Protein AF-A0A2H0EBZ1-F1 (afdb_monomer)

Structure (mmCIF, N/CA/C/O backbone):
data_AF-A0A2H0EBZ1-F1
#
_entry.id   AF-A0A2H0EBZ1-F1
#
loop_
_atom_site.group_PDB
_atom_site.id
_atom_site.type_symbol
_atom_site.label_atom_id
_atom_site.label_alt_id
_atom_site.label_comp_id
_atom_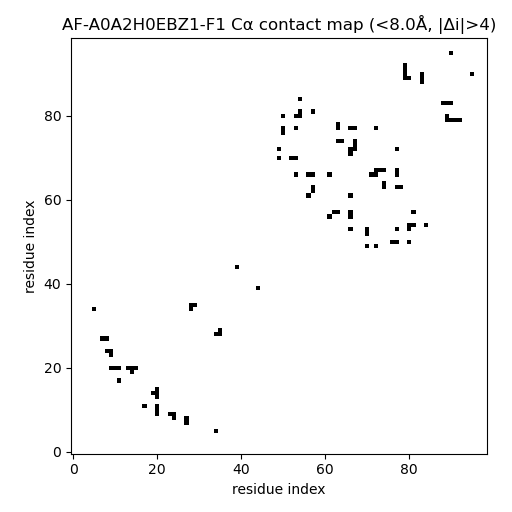site.label_asym_id
_atom_site.label_entity_id
_atom_site.label_seq_id
_atom_site.pdbx_PDB_ins_code
_atom_site.Cartn_x
_atom_site.Cartn_y
_atom_site.Cartn_z
_atom_site.occupancy
_atom_site.B_iso_or_equiv
_atom_site.auth_seq_id
_atom_site.auth_comp_id
_atom_site.auth_asym_id
_atom_site.auth_atom_id
_atom_site.pdbx_PDB_model_num
ATOM 1 N N . MET A 1 1 ? -24.958 12.198 6.829 1.00 53.81 1 MET A N 1
ATOM 2 C CA . MET A 1 1 ? -23.983 11.176 7.275 1.00 53.81 1 MET A CA 1
ATOM 3 C C . MET A 1 1 ? -24.412 10.649 8.639 1.00 53.81 1 MET A C 1
ATOM 5 O O . MET A 1 1 ? -24.507 11.440 9.573 1.00 53.81 1 MET A O 1
ATOM 9 N N . ASN A 1 2 ? -24.748 9.363 8.760 1.00 57.69 2 ASN A N 1
ATOM 10 C CA . ASN A 1 2 ? -25.218 8.804 10.027 1.00 57.69 2 ASN A CA 1
ATOM 11 C C . ASN A 1 2 ? -24.014 8.340 10.861 1.00 57.69 2 ASN A C 1
ATOM 13 O O . ASN A 1 2 ? -23.361 7.356 10.522 1.00 57.69 2 ASN A O 1
ATOM 17 N N . LYS A 1 3 ? -23.717 9.033 11.969 1.00 60.81 3 LYS A N 1
ATOM 18 C CA . LYS A 1 3 ? -22.584 8.712 12.865 1.00 60.81 3 LYS A CA 1
ATOM 19 C C . LYS A 1 3 ? -22.599 7.254 13.363 1.00 60.81 3 LYS A C 1
ATOM 21 O O . LYS A 1 3 ? -21.555 6.735 13.739 1.00 60.81 3 LYS A O 1
ATOM 26 N N . LYS A 1 4 ? -23.749 6.565 13.324 1.00 60.16 4 LYS A N 1
ATOM 27 C CA . LYS A 1 4 ? -23.863 5.135 13.665 1.00 60.16 4 LYS A CA 1
ATOM 28 C C . LYS A 1 4 ? -23.095 4.194 12.731 1.00 60.16 4 LYS A C 1
ATOM 30 O O . LYS A 1 4 ? -22.627 3.170 13.209 1.00 60.16 4 LYS A O 1
ATOM 35 N N . GLN A 1 5 ? -22.911 4.525 11.451 1.00 55.88 5 GLN A N 1
ATOM 36 C CA . GLN A 1 5 ? -22.131 3.684 10.525 1.00 55.88 5 GLN A CA 1
ATOM 37 C C . GLN A 1 5 ? -20.617 3.761 10.800 1.00 55.88 5 GL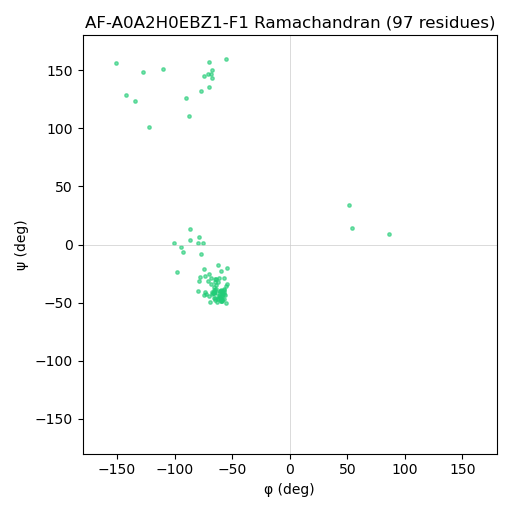N A C 1
ATOM 39 O O . GLN A 1 5 ? -19.906 2.778 10.605 1.00 55.88 5 GLN A O 1
ATOM 44 N N . LEU A 1 6 ? -20.140 4.881 11.359 1.00 59.50 6 LEU A N 1
ATOM 45 C CA . LEU A 1 6 ? -18.765 5.053 11.855 1.00 59.50 6 LEU A CA 1
ATOM 46 C C . LEU A 1 6 ? -18.473 4.243 13.129 1.00 59.50 6 LEU A C 1
ATOM 48 O O . LEU A 1 6 ? -17.330 3.868 13.368 1.00 59.50 6 LEU A O 1
ATOM 52 N N . MET A 1 7 ? -19.500 3.930 13.925 1.00 61.50 7 MET A N 1
ATOM 53 C CA . MET A 1 7 ? -19.379 3.167 15.176 1.00 61.50 7 MET A CA 1
ATOM 54 C C . MET A 1 7 ? -19.242 1.644 14.974 1.00 61.50 7 MET A C 1
ATOM 56 O O . MET A 1 7 ? -19.256 0.894 15.943 1.00 61.50 7 MET A O 1
ATOM 60 N N . GLY A 1 8 ? -19.106 1.163 13.733 1.00 75.38 8 GLY A N 1
ATOM 61 C CA . GLY A 1 8 ? -18.999 -0.268 13.421 1.00 75.38 8 GLY A CA 1
ATOM 62 C C . GLY A 1 8 ? -17.615 -0.895 13.638 1.00 75.38 8 GLY A C 1
ATOM 63 O O . GLY A 1 8 ? -17.443 -2.078 13.323 1.00 75.38 8 GLY A O 1
ATOM 64 N N . LEU A 1 9 ? -16.625 -0.131 14.119 1.00 85.69 9 LEU A N 1
ATOM 65 C CA . LEU A 1 9 ? -15.322 -0.690 14.472 1.00 85.69 9 LEU A CA 1
ATOM 66 C C . LEU A 1 9 ? -15.454 -1.562 15.727 1.00 85.69 9 LEU A C 1
ATOM 68 O O . LEU A 1 9 ? -16.135 -1.178 16.680 1.00 85.69 9 LEU A O 1
ATOM 72 N N . PRO A 1 10 ? -14.839 -2.752 15.736 1.00 88.75 10 PRO A N 1
ATOM 73 C CA . PRO A 1 10 ? -14.921 -3.628 16.884 1.00 88.75 10 PRO A CA 1
ATOM 74 C C . PRO A 1 10 ? -14.162 -3.010 18.065 1.00 88.75 10 PRO A C 1
ATOM 76 O O . PRO A 1 10 ? -13.163 -2.310 17.894 1.00 88.75 10 PRO A O 1
ATOM 79 N N . SER A 1 11 ? -14.660 -3.251 19.272 1.00 89.81 11 SER A N 1
ATOM 80 C CA . SER A 1 11 ? -14.048 -2.720 20.487 1.00 89.81 11 SER A CA 1
ATOM 81 C C . SER A 1 11 ? -12.766 -3.485 20.838 1.00 89.81 11 SER A C 1
ATOM 83 O O . SER A 1 11 ? -12.661 -4.683 20.569 1.00 89.81 11 SER A O 1
ATOM 85 N N . ILE A 1 12 ? -11.775 -2.780 21.393 1.00 93.31 12 ILE A N 1
ATOM 86 C CA . ILE A 1 12 ? -10.422 -3.311 21.634 1.00 93.31 12 ILE A CA 1
ATOM 87 C C . ILE A 1 12 ? -10.384 -4.394 22.720 1.00 93.31 12 ILE A C 1
ATOM 89 O O . ILE A 1 12 ? -9.567 -5.303 22.646 1.00 93.31 12 ILE A O 1
ATOM 93 N N . ASP A 1 13 ? -11.310 -4.336 23.678 1.00 93.00 13 ASP A N 1
ATOM 94 C CA . ASP A 1 13 ? -11.494 -5.307 24.766 1.00 93.00 13 ASP A CA 1
ATOM 95 C C . ASP A 1 13 ? -11.842 -6.721 24.273 1.00 93.00 13 ASP A C 1
ATOM 97 O O . ASP A 1 13 ? -11.681 -7.689 25.010 1.00 93.00 13 ASP A O 1
ATOM 101 N N . LYS A 1 14 ? -12.287 -6.859 23.017 1.00 92.50 14 LYS A N 1
ATOM 102 C CA . LYS A 1 14 ? -12.656 -8.148 22.412 1.00 92.50 14 LYS A CA 1
ATOM 103 C C . LYS A 1 14 ? -11.487 -8.913 21.782 1.00 92.50 14 LYS A C 1
ATOM 105 O O . LYS A 1 14 ? -11.730 -9.946 21.164 1.00 92.50 14 LYS A O 1
ATOM 110 N N . TYR A 1 15 ? -10.252 -8.420 21.890 1.00 94.81 15 TYR A N 1
ATOM 111 C CA . TYR A 1 15 ? -9.086 -8.998 21.214 1.00 94.81 15 TYR A CA 1
ATOM 112 C C . TYR A 1 15 ? -7.940 -9.269 22.179 1.00 94.81 15 TYR A C 1
ATOM 114 O O . TYR A 1 15 ? -7.716 -8.527 23.133 1.00 94.81 15 TYR A O 1
ATOM 122 N N . SER A 1 16 ? -7.169 -10.315 21.882 1.00 91.12 16 SER A N 1
ATOM 123 C CA . SER A 1 16 ? -6.034 -10.737 22.710 1.00 91.12 16 SER A CA 1
ATOM 124 C C . SER A 1 16 ? -4.815 -9.820 22.567 1.00 91.12 16 SER A C 1
ATOM 126 O O . SER A 1 16 ? -3.943 -9.785 23.434 1.00 91.12 16 SER A O 1
ATOM 128 N N . SER A 1 17 ? -4.739 -9.060 21.468 1.00 94.88 17 SER A N 1
ATOM 129 C CA . SER A 1 17 ? -3.657 -8.113 21.219 1.00 94.88 17 SER A CA 1
ATOM 130 C C . SER A 1 17 ? -4.093 -6.927 20.363 1.00 94.88 17 SER A C 1
ATOM 132 O O . SER A 1 17 ? -4.995 -7.017 19.527 1.00 94.88 17 SER A O 1
ATOM 134 N N . ARG A 1 18 ? -3.362 -5.814 20.499 1.00 92.81 18 ARG A N 1
ATOM 135 C CA . ARG A 1 18 ? -3.552 -4.616 19.671 1.00 92.81 18 ARG A CA 1
ATOM 136 C C . ARG A 1 18 ? -3.410 -4.905 18.175 1.00 92.81 18 ARG A C 1
ATOM 138 O O . ARG A 1 18 ? -4.184 -4.385 17.383 1.00 92.81 18 ARG A O 1
ATOM 145 N N . LYS A 1 19 ? -2.457 -5.755 17.788 1.00 92.94 19 LYS A N 1
ATOM 146 C CA . LYS A 1 19 ? -2.215 -6.125 16.385 1.00 92.94 19 LYS A CA 1
ATOM 147 C C . LYS A 1 19 ? -3.397 -6.889 15.782 1.00 92.94 19 LYS A C 1
ATOM 149 O O . LYS A 1 19 ? -3.746 -6.685 14.619 1.00 92.94 19 LYS A O 1
ATOM 154 N N . GLU A 1 20 ? -4.002 -7.775 16.566 1.00 93.62 20 GLU A N 1
ATOM 155 C CA . GLU A 1 20 ? -5.192 -8.524 16.162 1.00 93.62 20 GLU A CA 1
ATOM 156 C C . GLU A 1 20 ? -6.392 -7.586 15.977 1.00 93.62 20 GLU A C 1
ATOM 158 O O . GLU A 1 20 ? -7.047 -7.616 14.934 1.00 93.62 20 GLU A O 1
ATOM 163 N N . TRP A 1 21 ? -6.608 -6.682 16.938 1.00 95.38 21 TRP A N 1
ATOM 164 C CA . TRP A 1 21 ? -7.635 -5.645 16.849 1.00 95.38 21 TRP A CA 1
ATOM 165 C C . TRP A 1 21 ? -7.438 -4.731 15.629 1.00 95.38 21 TRP A C 1
ATOM 167 O O . TRP A 1 21 ? -8.374 -4.532 14.856 1.00 95.38 21 TRP A O 1
ATOM 177 N N . GLU A 1 22 ? -6.219 -4.232 15.396 1.00 94.50 22 GLU A N 1
ATOM 178 C CA . GLU A 1 22 ? -5.886 -3.403 14.229 1.00 94.50 22 GLU A CA 1
ATOM 179 C C . GLU A 1 22 ? -6.172 -4.144 12.915 1.00 94.50 22 GLU A C 1
ATOM 181 O O . GLU A 1 22 ? -6.768 -3.576 11.999 1.00 94.50 22 GLU A O 1
ATOM 186 N N . SER A 1 23 ? -5.832 -5.434 12.842 1.00 92.62 23 SER A N 1
ATOM 187 C CA . SER A 1 23 ? -6.121 -6.272 11.673 1.00 92.62 23 SER A CA 1
ATOM 188 C C . SER A 1 23 ? -7.628 -6.420 11.436 1.00 92.62 23 SER A C 1
ATOM 190 O O . SER A 1 23 ? -8.088 -6.316 10.298 1.00 92.62 23 SER A O 1
ATOM 192 N N . ALA A 1 24 ? -8.420 -6.610 12.495 1.00 92.94 24 ALA A N 1
ATOM 193 C CA . ALA A 1 24 ? -9.875 -6.708 12.399 1.00 92.94 24 ALA A CA 1
ATOM 194 C C . ALA A 1 24 ? -10.532 -5.376 11.991 1.00 92.94 24 ALA A C 1
ATOM 196 O O . ALA A 1 24 ? -11.413 -5.358 11.125 1.00 92.94 24 ALA A O 1
ATOM 197 N N . CYS A 1 25 ? -10.076 -4.258 12.562 1.00 92.38 25 CYS A N 1
ATOM 198 C CA . CYS A 1 25 ? -10.487 -2.911 12.168 1.00 92.38 25 CYS A CA 1
ATOM 199 C C . CYS A 1 25 ? -10.167 -2.639 10.695 1.00 92.38 25 CYS A C 1
ATOM 201 O O . CYS A 1 25 ? -11.025 -2.155 9.955 1.00 92.38 25 CYS A O 1
ATOM 203 N N . TRP A 1 26 ? -8.972 -3.018 10.237 1.00 91.56 26 TRP A N 1
ATOM 204 C CA . TRP A 1 26 ? -8.566 -2.854 8.844 1.00 91.56 26 TRP A CA 1
ATOM 205 C C . TRP A 1 26 ? -9.501 -3.586 7.875 1.00 91.56 26 TRP A C 1
ATOM 207 O O . TRP A 1 26 ? -9.956 -3.003 6.893 1.00 91.56 26 TRP A O 1
ATOM 217 N N . GLN A 1 27 ? -9.892 -4.826 8.190 1.00 90.56 27 GLN A N 1
ATOM 218 C CA . GLN A 1 27 ? -10.857 -5.581 7.378 1.00 90.56 27 GLN A CA 1
ATOM 219 C C . GLN A 1 27 ? -12.239 -4.917 7.295 1.00 90.56 27 GLN A C 1
ATOM 221 O O . GLN A 1 27 ? -12.948 -5.098 6.305 1.00 90.56 27 GLN A O 1
ATOM 226 N N . LYS A 1 28 ? -12.648 -4.152 8.315 1.00 89.62 28 LYS A N 1
ATOM 227 C CA . LYS A 1 28 ? -13.890 -3.364 8.280 1.00 89.62 28 LYS A CA 1
ATOM 228 C C . LYS A 1 28 ? -13.743 -2.126 7.400 1.00 89.62 28 LYS A C 1
ATOM 230 O O . LYS A 1 28 ? -14.637 -1.860 6.602 1.00 89.62 28 LYS A O 1
ATOM 235 N N . ILE A 1 29 ? -12.617 -1.420 7.509 1.00 90.00 29 ILE A N 1
ATOM 236 C CA . ILE A 1 29 ? -12.313 -0.238 6.688 1.00 90.00 29 ILE A CA 1
ATOM 237 C C . ILE A 1 29 ? -12.286 -0.613 5.202 1.00 90.00 29 ILE A C 1
ATOM 239 O O . ILE A 1 29 ? -12.950 0.038 4.404 1.00 90.00 29 ILE A O 1
ATOM 243 N N . LEU A 1 30 ? -11.621 -1.715 4.835 1.00 87.88 30 LEU A N 1
ATOM 244 C CA . LEU A 1 30 ? -11.543 -2.184 3.444 1.00 87.88 30 LEU A CA 1
ATOM 245 C C . LEU A 1 30 ? -12.905 -2.494 2.802 1.00 87.88 30 LEU A C 1
ATOM 247 O O . LEU A 1 30 ? -13.013 -2.503 1.579 1.00 87.88 30 LEU A O 1
ATOM 251 N N . LYS A 1 31 ? -13.939 -2.764 3.605 1.00 89.31 31 LYS A N 1
ATOM 252 C CA . LYS A 1 31 ? -15.298 -3.070 3.128 1.00 89.31 31 LYS A CA 1
ATOM 253 C C . LYS A 1 31 ? -16.217 -1.847 3.088 1.00 89.31 31 LYS A C 1
ATOM 255 O O . LYS A 1 31 ? -17.373 -1.987 2.701 1.00 89.31 31 LYS A O 1
ATOM 260 N N . SER A 1 32 ? -15.738 -0.677 3.508 1.00 87.75 32 SER A N 1
ATOM 261 C CA . SER A 1 32 ? -16.538 0.542 3.606 1.00 87.75 32 SER A CA 1
ATOM 262 C C . SER A 1 32 ? -15.931 1.665 2.768 1.00 87.75 32 SER A C 1
ATOM 264 O O . SER A 1 32 ? -14.988 2.335 3.193 1.00 87.75 32 SER A O 1
ATOM 266 N N . ASP A 1 33 ? -16.513 1.899 1.588 1.00 86.44 33 ASP A N 1
ATOM 267 C CA . ASP A 1 33 ? -16.161 3.040 0.726 1.00 86.44 33 ASP A CA 1
ATOM 268 C C . ASP A 1 33 ? -16.340 4.372 1.476 1.00 86.44 33 ASP A C 1
ATOM 270 O O . ASP A 1 33 ? -15.505 5.267 1.387 1.00 86.44 33 ASP A O 1
ATOM 274 N N . GLU A 1 34 ? -17.381 4.484 2.307 1.00 85.94 34 GLU A N 1
ATOM 275 C CA . GLU A 1 34 ? -17.646 5.685 3.107 1.00 85.94 34 GLU A CA 1
ATOM 276 C C . GLU A 1 34 ? -16.509 6.004 4.088 1.00 85.94 34 GLU A C 1
ATOM 278 O O . GLU A 1 34 ? -16.091 7.158 4.190 1.00 85.94 34 GLU A O 1
ATOM 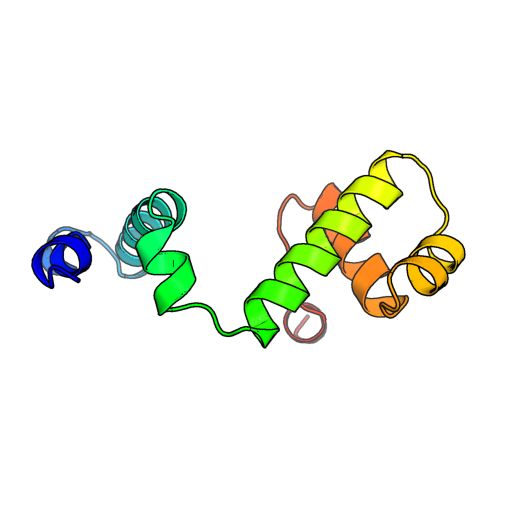283 N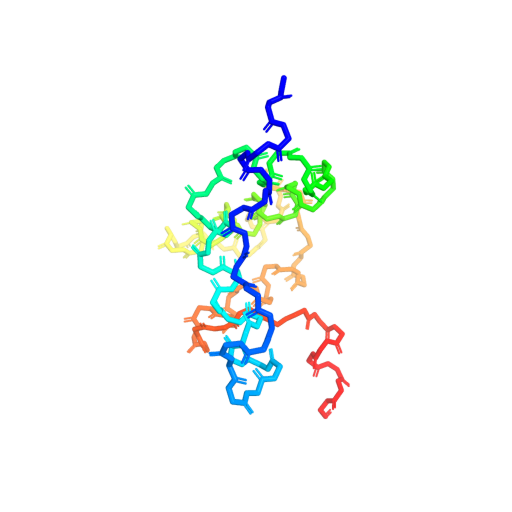 N . LEU A 1 35 ? -15.983 4.994 4.794 1.00 86.94 35 LEU A N 1
ATOM 284 C CA . LEU A 1 35 ? -14.874 5.195 5.733 1.00 86.94 35 LEU A CA 1
ATOM 285 C C . LEU A 1 35 ? -13.589 5.580 5.005 1.00 86.94 35 LEU A C 1
ATOM 287 O O . LEU A 1 35 ? -12.876 6.466 5.469 1.00 86.94 35 LEU A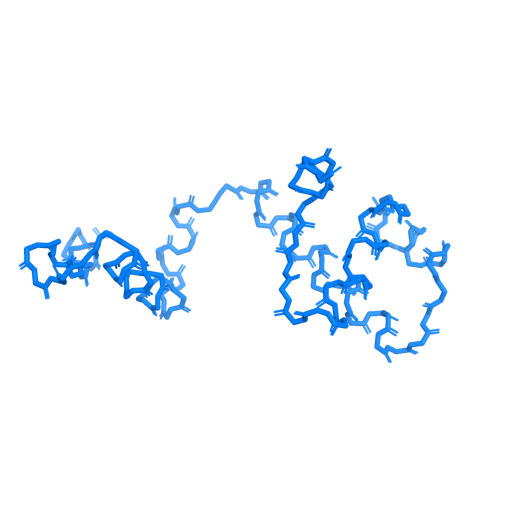 O 1
ATOM 291 N N . LEU A 1 36 ? -13.308 4.950 3.863 1.00 88.00 36 LEU A N 1
ATOM 292 C CA . LEU A 1 36 ? -12.144 5.296 3.052 1.00 88.00 36 LEU A CA 1
ATOM 293 C C . LEU A 1 36 ? -12.237 6.738 2.545 1.00 88.00 36 LEU A C 1
ATOM 295 O O . LEU A 1 36 ? -11.285 7.492 2.708 1.00 88.00 36 LEU A O 1
ATOM 299 N N . ARG A 1 37 ? -13.390 7.164 2.019 1.00 87.00 37 ARG A N 1
ATOM 300 C CA . ARG A 1 37 ? -13.593 8.550 1.557 1.00 87.00 37 ARG A CA 1
ATOM 301 C C . ARG A 1 37 ? -13.475 9.588 2.667 1.00 87.00 37 ARG A C 1
ATOM 303 O O . ARG A 1 37 ? -13.082 10.715 2.390 1.00 87.00 37 ARG A O 1
ATOM 310 N N . LEU A 1 38 ? -13.853 9.234 3.894 1.00 88.69 38 LEU A N 1
ATOM 311 C CA . LEU A 1 38 ? -13.788 10.152 5.028 1.00 88.69 38 LEU A CA 1
ATOM 312 C C . LEU A 1 38 ? -12.373 10.274 5.607 1.00 88.69 38 LEU A C 1
ATOM 314 O O . LEU A 1 38 ? -11.985 11.359 6.032 1.00 88.69 38 LEU A O 1
ATOM 318 N N . LEU A 1 39 ? -11.640 9.160 5.690 1.00 89.06 39 LEU A N 1
ATOM 319 C CA . LEU A 1 39 ? -10.382 9.075 6.441 1.00 89.06 39 LEU A CA 1
ATOM 320 C C . LEU A 1 39 ? -9.135 9.231 5.570 1.00 89.06 39 LEU A C 1
ATOM 322 O O . LEU A 1 39 ? -8.081 9.582 6.092 1.00 89.06 39 LEU A O 1
ATOM 326 N N . VAL A 1 40 ? -9.237 8.949 4.271 1.00 92.75 40 VAL A N 1
ATOM 327 C CA . VAL A 1 40 ? -8.105 9.024 3.347 1.00 92.75 40 VAL A CA 1
ATOM 328 C C . VAL A 1 40 ? -8.032 10.427 2.759 1.00 92.75 40 VAL A C 1
ATOM 330 O O . VAL A 1 40 ? -8.987 10.930 2.170 1.00 92.75 40 VAL A O 1
ATOM 333 N N . THR A 1 41 ? -6.873 11.060 2.883 1.00 95.00 41 THR A N 1
ATOM 334 C CA . THR A 1 41 ? -6.610 12.346 2.234 1.00 95.00 41 THR A CA 1
ATOM 335 C C . THR A 1 41 ? -6.495 12.186 0.718 1.00 95.00 41 THR A C 1
ATOM 337 O O . THR A 1 41 ? -6.097 11.136 0.205 1.00 95.00 41 THR A O 1
ATOM 340 N N . SER A 1 42 ? -6.729 13.266 -0.030 1.00 93.62 42 SER A N 1
ATOM 341 C CA . SER A 1 42 ? -6.541 13.281 -1.489 1.00 93.62 42 SER A CA 1
ATOM 342 C C . SER A 1 42 ? -5.130 12.834 -1.898 1.00 93.62 42 SER A C 1
ATOM 344 O O . SER A 1 42 ? -4.949 12.178 -2.923 1.00 93.62 42 SER A O 1
ATOM 346 N N . HIS A 1 43 ? -4.122 13.153 -1.078 1.00 93.75 43 HIS A N 1
ATOM 347 C CA . HIS A 1 43 ? -2.734 12.761 -1.309 1.00 93.75 43 HIS A CA 1
ATOM 348 C C . HIS A 1 43 ? -2.505 11.252 -1.117 1.00 93.75 43 HIS A C 1
ATOM 350 O O . HIS A 1 43 ? -1.851 10.610 -1.940 1.00 93.75 43 HIS A O 1
ATOM 356 N N . GLU A 1 44 ? -3.056 10.656 -0.059 1.00 94.00 44 GLU A N 1
ATOM 357 C CA . GLU A 1 44 ? -2.965 9.211 0.184 1.00 94.00 44 GLU A CA 1
ATOM 358 C C . GLU A 1 44 ? -3.715 8.410 -0.880 1.00 94.00 44 GLU A C 1
ATOM 360 O O . GLU A 1 44 ? -3.179 7.426 -1.397 1.00 94.00 44 GLU A O 1
ATOM 365 N N . GLN A 1 45 ? -4.908 8.871 -1.266 1.00 94.00 45 GLN A N 1
ATOM 366 C CA . GLN A 1 45 ? -5.684 8.273 -2.348 1.00 94.00 45 GLN A CA 1
ATOM 367 C C . GLN A 1 45 ? -4.903 8.314 -3.663 1.00 94.00 45 GLN A C 1
ATOM 369 O O . GLN A 1 45 ? -4.764 7.286 -4.327 1.00 94.00 45 GLN A O 1
ATOM 374 N N . HIS A 1 46 ? -4.346 9.476 -4.017 1.00 94.69 46 HIS A N 1
ATOM 375 C CA . HIS A 1 46 ? -3.504 9.626 -5.200 1.00 94.69 46 HIS A CA 1
ATOM 376 C C . HIS A 1 46 ? -2.337 8.631 -5.182 1.00 94.69 46 HIS A C 1
ATOM 378 O O . HIS A 1 46 ? -2.150 7.870 -6.129 1.00 94.69 46 HIS A O 1
ATOM 384 N N . ASN A 1 47 ? -1.594 8.562 -4.076 1.00 93.62 47 ASN A N 1
ATOM 385 C CA . ASN A 1 47 ? -0.470 7.640 -3.942 1.00 93.62 47 ASN A CA 1
ATOM 386 C C . ASN A 1 47 ? -0.886 6.171 -4.106 1.00 93.62 47 ASN A C 1
ATOM 388 O O . ASN A 1 47 ? -0.159 5.399 -4.734 1.00 93.62 47 ASN A O 1
ATOM 392 N N . LEU A 1 48 ? -2.036 5.772 -3.554 1.00 93.94 48 LEU A N 1
ATOM 393 C CA . LEU A 1 48 ? -2.561 4.415 -3.703 1.00 93.94 48 LEU A CA 1
ATOM 394 C C . LEU A 1 48 ? -2.911 4.108 -5.165 1.00 93.94 48 LEU A C 1
ATOM 396 O O . LEU A 1 48 ? -2.479 3.081 -5.691 1.00 93.94 48 LEU A O 1
ATOM 400 N N . VAL A 1 49 ? -3.622 5.021 -5.834 1.00 96.44 49 VAL A N 1
ATOM 401 C CA . VAL A 1 49 ? -4.000 4.895 -7.251 1.00 96.44 49 VAL A CA 1
ATOM 402 C C . VAL A 1 49 ? -2.763 4.773 -8.137 1.00 96.44 49 VAL A C 1
ATOM 404 O O . VAL A 1 49 ? -2.689 3.865 -8.961 1.00 96.44 49 VAL A O 1
ATOM 407 N N . MET A 1 50 ? -1.753 5.620 -7.935 1.00 97.31 50 MET A N 1
ATOM 408 C CA . MET A 1 50 ? -0.538 5.596 -8.752 1.00 97.31 50 MET A CA 1
ATOM 409 C C . MET A 1 50 ? 0.277 4.313 -8.562 1.00 97.31 50 MET A C 1
ATOM 411 O O . MET A 1 50 ? 0.821 3.775 -9.526 1.00 97.31 50 MET A O 1
ATOM 415 N N . ARG A 1 51 ? 0.326 3.766 -7.339 1.00 96.06 51 ARG A N 1
ATOM 416 C CA . ARG A 1 51 ? 0.960 2.461 -7.075 1.00 96.06 51 ARG A CA 1
ATOM 417 C C . ARG A 1 51 ? 0.198 1.320 -7.750 1.00 96.06 51 ARG A C 1
ATOM 419 O O . ARG A 1 51 ? 0.832 0.439 -8.325 1.00 96.06 51 ARG A O 1
ATOM 426 N N . ALA A 1 52 ? -1.135 1.345 -7.710 1.00 96.56 52 ALA A N 1
ATOM 427 C CA . ALA A 1 52 ? -1.976 0.351 -8.377 1.00 96.56 52 ALA A CA 1
ATOM 428 C C . ALA A 1 52 ? -1.846 0.419 -9.910 1.00 96.56 52 ALA A C 1
ATOM 430 O O . ALA A 1 52 ? -1.723 -0.613 -10.567 1.00 96.56 52 ALA A O 1
ATOM 431 N N . ALA A 1 53 ? -1.795 1.626 -10.479 1.00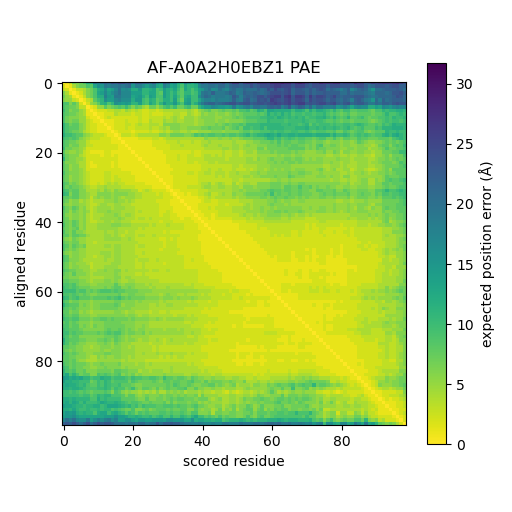 97.88 53 ALA A N 1
ATOM 432 C CA . ALA A 1 53 ? -1.542 1.830 -11.902 1.00 97.88 53 ALA A CA 1
ATOM 433 C C . ALA A 1 53 ? -0.150 1.313 -12.300 1.00 97.88 53 ALA A C 1
ATOM 435 O O . ALA A 1 53 ? -0.030 0.538 -13.243 1.00 97.88 53 ALA A O 1
ATOM 436 N N . ALA A 1 54 ? 0.894 1.642 -11.533 1.00 97.69 54 ALA A N 1
ATOM 437 C CA . ALA A 1 54 ? 2.240 1.125 -11.774 1.00 97.69 54 ALA A CA 1
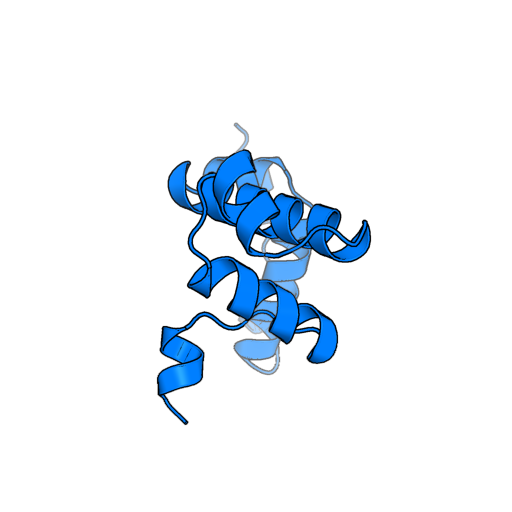ATOM 438 C C . ALA A 1 54 ? 2.296 -0.408 -11.728 1.00 97.69 54 ALA A C 1
ATOM 440 O O . ALA A 1 54 ? 2.950 -1.023 -12.564 1.00 97.69 54 ALA A O 1
ATOM 441 N N . LEU A 1 55 ? 1.595 -1.024 -10.770 1.00 96.88 55 LEU A N 1
ATOM 442 C CA . LEU A 1 55 ? 1.472 -2.477 -10.662 1.00 96.88 55 LEU A CA 1
ATOM 443 C C . LEU A 1 55 ? 0.838 -3.076 -11.922 1.00 96.88 55 LEU A C 1
ATOM 445 O O . LEU A 1 55 ? 1.389 -4.014 -12.493 1.00 96.88 55 LEU A O 1
ATOM 449 N N . LYS A 1 56 ? -0.281 -2.508 -12.384 1.00 97.75 56 LYS A N 1
ATOM 450 C CA . LYS A 1 56 ? -0.953 -2.929 -13.619 1.00 97.75 56 LYS A CA 1
ATOM 451 C C . LYS A 1 56 ? -0.015 -2.856 -14.828 1.00 97.75 56 LYS A C 1
ATOM 453 O O . LYS A 1 56 ? 0.060 -3.813 -15.592 1.00 97.75 56 LYS A O 1
ATOM 458 N N . GLU A 1 57 ? 0.716 -1.754 -14.983 1.00 98.06 57 GLU A N 1
ATOM 459 C CA . GLU A 1 57 ? 1.634 -1.570 -16.114 1.00 98.06 57 GLU A CA 1
ATOM 460 C C . GLU A 1 57 ? 2.883 -2.468 -16.030 1.00 98.06 57 GLU A C 1
ATOM 462 O O . GLU A 1 57 ? 3.413 -2.911 -17.046 1.00 98.06 57 GLU A O 1
ATOM 467 N N . LEU A 1 58 ? 3.354 -2.792 -14.822 1.00 97.06 58 LEU A N 1
ATOM 468 C CA . LEU A 1 58 ? 4.412 -3.788 -14.636 1.00 97.06 58 LEU A CA 1
ATOM 469 C C . LEU A 1 58 ? 3.934 -5.188 -15.040 1.00 97.06 58 LEU A C 1
ATOM 471 O O . LEU A 1 58 ? 4.678 -5.914 -15.697 1.00 97.06 58 LEU A O 1
ATOM 475 N N . ILE A 1 59 ? 2.701 -5.554 -14.675 1.00 96.31 59 ILE A N 1
ATOM 476 C CA . ILE A 1 59 ? 2.083 -6.834 -15.058 1.00 96.31 59 ILE A CA 1
ATOM 477 C C . ILE A 1 59 ? 1.886 -6.914 -16.579 1.00 96.31 59 ILE A C 1
ATOM 479 O O . ILE A 1 59 ? 2.077 -7.981 -17.155 1.00 96.31 59 ILE A O 1
ATOM 483 N N . SER A 1 60 ? 1.573 -5.797 -17.247 1.00 97.00 60 SER A N 1
ATOM 484 C CA . SER A 1 60 ? 1.460 -5.735 -18.713 1.00 97.00 60 SER A CA 1
ATOM 485 C C . SER A 1 60 ? 2.810 -5.735 -19.447 1.00 97.00 60 SER A C 1
ATOM 487 O O . SER A 1 60 ? 2.842 -5.682 -20.675 1.00 97.00 60 SER A O 1
ATOM 489 N N . GLY A 1 61 ? 3.929 -5.812 -18.719 1.00 97.06 61 GLY A N 1
ATOM 490 C CA . GLY A 1 61 ? 5.272 -5.925 -19.285 1.00 97.06 61 GLY A CA 1
ATOM 491 C C . GLY A 1 61 ? 5.938 -4.593 -19.637 1.00 97.06 61 GLY A C 1
ATOM 492 O O . GLY A 1 61 ? 7.014 -4.601 -20.240 1.00 97.06 61 GLY A O 1
ATOM 493 N N . LYS A 1 62 ? 5.364 -3.441 -19.261 1.00 97.31 62 LYS A N 1
ATOM 494 C CA . LYS A 1 62 ? 5.993 -2.144 -19.549 1.00 97.31 62 LYS A CA 1
ATOM 495 C C . LYS A 1 62 ? 7.282 -1.938 -18.756 1.00 97.31 62 LYS A C 1
ATOM 497 O O . LYS A 1 62 ? 7.411 -2.279 -17.578 1.00 97.31 62 LYS A O 1
ATOM 502 N N . GLY A 1 63 ? 8.249 -1.293 -19.407 1.00 97.19 63 GLY A N 1
ATOM 503 C CA . GLY A 1 63 ? 9.523 -0.937 -18.787 1.00 97.19 63 GLY A CA 1
ATOM 504 C C . GLY A 1 63 ? 9.379 0.191 -17.746 1.00 97.19 63 GLY A C 1
ATOM 505 O O . GLY A 1 63 ? 8.617 1.132 -17.972 1.00 97.19 63 GLY A O 1
ATOM 506 N N . PRO A 1 64 ? 10.170 0.207 -16.652 1.00 96.75 64 PRO A N 1
ATOM 507 C CA . PRO A 1 64 ? 10.077 1.238 -15.608 1.00 96.75 64 PRO A CA 1
ATOM 508 C C . PRO A 1 64 ? 10.206 2.685 -16.109 1.00 96.75 64 PRO A C 1
ATOM 510 O O . PRO A 1 64 ? 9.522 3.576 -15.616 1.00 96.75 64 PRO A O 1
ATOM 513 N N . ARG A 1 65 ? 11.049 2.938 -17.121 1.00 97.50 65 ARG A N 1
ATOM 514 C CA . ARG A 1 65 ? 11.190 4.280 -17.721 1.00 97.50 65 ARG A CA 1
ATOM 515 C C . ARG A 1 65 ? 9.941 4.716 -18.485 1.00 97.50 65 ARG A C 1
ATOM 517 O O . ARG A 1 65 ? 9.627 5.899 -18.504 1.00 97.50 65 ARG A O 1
ATOM 524 N N . GLN A 1 66 ? 9.236 3.778 -19.115 1.00 97.94 66 GLN A N 1
ATOM 525 C CA . GLN A 1 66 ? 7.976 4.070 -19.790 1.00 97.94 66 GLN A CA 1
ATOM 526 C C . GLN A 1 66 ? 6.895 4.410 -18.763 1.00 97.94 66 GLN A C 1
ATOM 528 O O . GLN A 1 66 ? 6.302 5.479 -18.852 1.00 97.94 66 GLN A O 1
ATOM 533 N N . ILE A 1 67 ? 6.739 3.569 -17.739 1.00 98.06 67 ILE A N 1
ATOM 534 C CA . ILE A 1 67 ? 5.783 3.781 -16.644 1.00 98.06 67 ILE A CA 1
ATOM 535 C C . ILE A 1 67 ? 6.024 5.130 -15.955 1.00 98.06 67 ILE A C 1
ATOM 537 O O . ILE A 1 67 ? 5.081 5.867 -15.695 1.00 98.06 67 ILE A O 1
ATOM 541 N N . SER A 1 68 ? 7.287 5.487 -15.699 1.00 97.81 68 SER A N 1
ATOM 542 C CA . SER A 1 68 ? 7.642 6.765 -15.073 1.00 97.81 68 SER A CA 1
ATOM 543 C C . SER A 1 68 ? 7.182 7.976 -15.890 1.00 97.81 68 SER A C 1
ATOM 545 O O . SER A 1 68 ? 6.691 8.940 -15.311 1.00 97.81 68 SER A O 1
ATOM 547 N N . ARG A 1 69 ? 7.293 7.912 -17.223 1.00 97.44 69 ARG A N 1
ATOM 548 C CA . ARG A 1 69 ? 6.842 8.983 -18.126 1.00 97.44 69 ARG A CA 1
ATOM 549 C 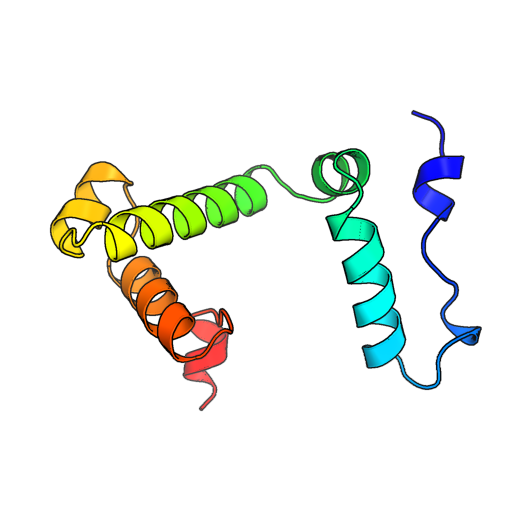C . ARG A 1 69 ? 5.321 9.061 -18.230 1.00 97.44 69 ARG A C 1
ATOM 551 O O . ARG A 1 69 ? 4.785 10.157 -18.230 1.00 97.44 69 ARG A O 1
ATOM 558 N N . GLU A 1 70 ? 4.643 7.920 -18.324 1.00 97.44 70 GLU A N 1
ATOM 559 C CA . GLU A 1 70 ? 3.182 7.866 -18.487 1.00 97.44 70 GLU A CA 1
ATOM 560 C C . GLU A 1 70 ? 2.438 8.225 -17.197 1.00 97.44 70 GLU A C 1
ATOM 562 O O . GLU A 1 70 ? 1.435 8.932 -17.232 1.00 97.44 70 GLU A O 1
ATOM 567 N N . LEU A 1 71 ? 2.932 7.744 -16.054 1.00 96.75 71 LEU A N 1
ATOM 568 C CA . LEU A 1 71 ? 2.289 7.925 -14.754 1.00 96.75 71 LEU A CA 1
ATOM 569 C C . LEU A 1 71 ? 2.930 9.034 -13.916 1.00 96.75 71 LEU A C 1
ATOM 571 O O . LEU A 1 71 ? 2.519 9.222 -12.784 1.00 96.75 71 LEU A O 1
ATOM 575 N N . PHE A 1 72 ? 3.950 9.744 -14.400 1.00 96.19 72 PHE A N 1
ATOM 576 C CA . PHE A 1 72 ? 4.627 10.811 -13.642 1.00 96.19 72 PHE A CA 1
ATOM 577 C C . PHE A 1 72 ? 5.082 10.395 -12.227 1.00 96.19 72 PHE A C 1
ATOM 579 O O . PHE A 1 72 ? 5.095 11.195 -11.293 1.00 96.19 72 PHE A O 1
ATOM 586 N N . ILE A 1 73 ? 5.479 9.131 -12.055 1.00 95.31 73 ILE A N 1
ATOM 587 C CA . ILE A 1 73 ? 6.009 8.606 -10.790 1.00 95.31 73 ILE A CA 1
ATOM 588 C C . ILE A 1 73 ? 7.496 8.297 -10.903 1.00 95.31 73 ILE A C 1
ATOM 590 O O . ILE A 1 73 ? 8.009 7.940 -11.966 1.00 95.31 73 ILE A O 1
ATOM 594 N N . SER A 1 74 ? 8.207 8.397 -9.783 1.00 95.62 74 SER A N 1
ATOM 595 C CA . SER A 1 74 ? 9.645 8.146 -9.751 1.00 95.62 74 SER A CA 1
ATOM 596 C C . SER A 1 74 ? 9.980 6.672 -10.012 1.00 95.62 74 SER A C 1
ATOM 598 O O . SER A 1 74 ? 9.253 5.752 -9.620 1.00 95.62 74 SER A O 1
ATOM 600 N N . LEU A 1 75 ? 11.153 6.434 -10.607 1.00 96.38 75 LEU A N 1
ATOM 601 C CA . LEU A 1 75 ? 11.715 5.085 -10.749 1.00 96.38 75 LEU A CA 1
ATOM 602 C C . LEU A 1 75 ? 11.877 4.380 -9.394 1.00 96.38 75 LEU A C 1
ATOM 604 O O . LEU A 1 75 ? 11.766 3.158 -9.320 1.00 96.38 75 LEU A O 1
ATOM 608 N N . GLN A 1 76 ? 12.090 5.146 -8.321 1.00 94.31 76 GLN A N 1
ATOM 609 C CA . GLN A 1 76 ? 12.148 4.636 -6.955 1.00 94.31 76 GLN A CA 1
ATOM 610 C C . GLN A 1 76 ? 10.809 4.022 -6.529 1.00 94.31 76 GLN A C 1
ATOM 612 O O . GLN A 1 76 ? 10.788 2.882 -6.067 1.00 94.31 76 GLN A O 1
ATOM 617 N N . THR A 1 77 ? 9.693 4.730 -6.732 1.00 94.00 77 THR A N 1
ATOM 618 C CA . THR A 1 77 ? 8.348 4.213 -6.432 1.00 94.00 77 THR A CA 1
ATOM 619 C C . THR A 1 77 ? 8.047 2.963 -7.252 1.00 94.00 77 THR A C 1
ATOM 621 O O . THR A 1 77 ? 7.608 1.959 -6.696 1.00 94.00 77 THR A O 1
ATOM 624 N N . ILE A 1 78 ? 8.361 2.974 -8.551 1.00 96.19 78 ILE A N 1
ATOM 625 C CA . ILE A 1 78 ? 8.172 1.807 -9.429 1.00 96.19 78 ILE A CA 1
ATOM 626 C C . ILE A 1 78 ? 9.001 0.616 -8.935 1.00 96.19 78 ILE A C 1
ATOM 628 O O . ILE A 1 78 ? 8.500 -0.504 -8.864 1.00 96.19 78 ILE A O 1
ATOM 632 N N . GLY A 1 79 ? 10.256 0.849 -8.546 1.00 94.75 79 GLY A N 1
ATOM 633 C CA . GLY A 1 79 ? 11.124 -0.180 -7.979 1.00 94.75 79 GLY A CA 1
ATOM 634 C C . GLY A 1 79 ? 10.567 -0.778 -6.686 1.00 94.75 79 GLY A C 1
ATOM 635 O O . GLY A 1 79 ? 10.630 -1.992 -6.495 1.00 94.75 79 GLY A O 1
ATOM 636 N N . VAL A 1 80 ? 9.977 0.047 -5.815 1.00 94.81 80 VAL A N 1
ATOM 637 C CA . VAL A 1 80 ? 9.299 -0.422 -4.599 1.00 94.81 80 VAL A CA 1
ATOM 638 C C . VAL A 1 80 ? 8.074 -1.271 -4.941 1.00 94.81 80 VAL A C 1
ATOM 640 O O . VAL A 1 80 ? 7.927 -2.359 -4.382 1.00 94.81 80 VAL A O 1
ATOM 643 N N . VAL A 1 81 ? 7.225 -0.828 -5.873 1.00 95.31 81 VAL A N 1
ATOM 644 C CA . VAL A 1 81 ? 6.054 -1.600 -6.327 1.00 95.31 81 VAL A CA 1
ATOM 645 C C . VAL A 1 81 ? 6.496 -2.950 -6.893 1.00 95.31 81 VAL A C 1
ATOM 647 O O . VAL A 1 81 ? 6.012 -3.984 -6.441 1.00 95.31 81 VAL A O 1
ATOM 650 N N . LYS A 1 82 ? 7.498 -2.960 -7.781 1.00 94.62 82 LYS A N 1
ATOM 651 C CA . LYS A 1 82 ? 8.055 -4.184 -8.370 1.00 94.62 82 LYS A CA 1
ATOM 652 C C . LYS A 1 82 ? 8.569 -5.166 -7.313 1.00 94.62 82 LYS A C 1
ATOM 654 O O . LYS A 1 82 ? 8.314 -6.358 -7.415 1.00 94.62 82 LYS A O 1
ATOM 659 N N . LYS A 1 83 ? 9.268 -4.689 -6.277 1.00 93.44 83 LYS A N 1
ATOM 660 C CA . LYS A 1 83 ? 9.713 -5.551 -5.162 1.00 93.44 83 LYS A CA 1
ATOM 661 C C . LYS A 1 83 ? 8.538 -6.107 -4.360 1.00 93.44 83 LYS A C 1
ATOM 663 O O . LYS A 1 83 ? 8.556 -7.268 -3.968 1.00 93.44 83 LYS A O 1
ATOM 668 N N . SER A 1 84 ? 7.511 -5.291 -4.150 1.00 92.94 84 SER A N 1
ATOM 669 C CA . SER A 1 84 ? 6.324 -5.671 -3.380 1.00 92.94 84 SER A CA 1
ATOM 670 C C . SER A 1 84 ? 5.524 -6.788 -4.057 1.00 92.94 84 SER A C 1
ATOM 672 O O . SER A 1 84 ? 4.936 -7.602 -3.356 1.00 92.94 84 SER A O 1
ATOM 674 N N . MET A 1 85 ? 5.558 -6.878 -5.394 1.00 91.31 85 MET A N 1
ATOM 675 C CA . MET A 1 85 ? 4.980 -8.003 -6.148 1.00 91.31 85 MET A CA 1
ATOM 676 C C . MET A 1 85 ? 5.627 -9.342 -5.783 1.00 91.31 85 MET A C 1
ATOM 678 O O . MET A 1 85 ? 4.933 -10.341 -5.654 1.00 91.31 85 MET A O 1
ATOM 682 N N . ASN A 1 86 ? 6.949 -9.358 -5.590 1.00 89.38 86 ASN A N 1
ATOM 683 C CA . ASN A 1 86 ? 7.684 -10.576 -5.243 1.00 89.38 86 ASN A CA 1
ATOM 684 C C . ASN A 1 86 ? 7.536 -10.935 -3.756 1.00 89.38 86 ASN A C 1
ATOM 686 O O . ASN A 1 86 ? 7.581 -1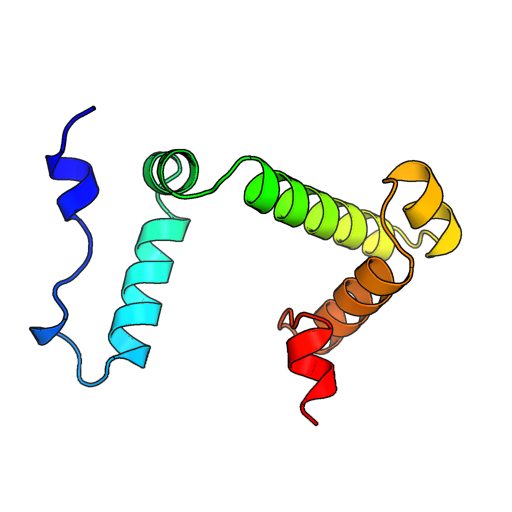2.103 -3.389 1.00 89.38 86 ASN A O 1
ATOM 690 N N . GLU A 1 87 ? 7.390 -9.926 -2.893 1.00 90.25 87 GLU A N 1
ATOM 691 C CA . GLU A 1 87 ? 7.318 -10.087 -1.435 1.00 90.25 87 GLU A CA 1
ATOM 692 C C . GLU A 1 87 ? 5.874 -10.211 -0.904 1.00 90.25 87 GLU A C 1
ATOM 694 O O . GLU A 1 87 ? 5.686 -10.429 0.292 1.00 90.25 87 GLU A O 1
ATOM 699 N N . ASN A 1 88 ? 4.857 -10.029 -1.758 1.00 86.88 88 ASN A N 1
ATOM 700 C CA . ASN A 1 88 ? 3.429 -9.927 -1.412 1.00 86.88 88 ASN A CA 1
ATOM 701 C C . ASN A 1 88 ? 3.082 -8.855 -0.358 1.00 86.88 88 ASN A C 1
ATOM 703 O O . ASN A 1 88 ? 1.988 -8.857 0.206 1.00 86.88 88 ASN A O 1
ATOM 707 N N . ILE A 1 89 ? 4.001 -7.930 -0.072 1.00 88.62 89 ILE A N 1
ATOM 708 C CA . ILE A 1 89 ? 3.833 -6.884 0.938 1.00 88.62 89 ILE A CA 1
ATOM 709 C C . ILE A 1 89 ? 4.468 -5.590 0.429 1.00 88.62 89 ILE A C 1
ATOM 711 O O . ILE A 1 89 ? 5.642 -5.563 0.052 1.00 88.62 89 ILE A O 1
ATOM 715 N N . TYR A 1 90 ? 3.706 -4.493 0.469 1.00 88.62 90 TYR A N 1
ATOM 716 C CA . TYR A 1 90 ? 4.246 -3.166 0.192 1.00 88.62 90 TYR A CA 1
ATOM 717 C C . TYR A 1 90 ? 5.039 -2.638 1.386 1.00 88.62 90 TYR A C 1
ATOM 719 O O . TYR A 1 90 ? 4.561 -2.653 2.516 1.00 88.62 90 TYR A O 1
ATOM 727 N N . ARG A 1 91 ? 6.245 -2.132 1.120 1.00 86.88 91 ARG A N 1
ATOM 728 C CA . ARG A 1 91 ? 7.084 -1.431 2.101 1.00 86.88 91 ARG A CA 1
ATOM 729 C C . ARG A 1 91 ? 7.643 -0.182 1.459 1.00 86.88 91 ARG A C 1
ATOM 731 O O . ARG A 1 91 ? 8.316 -0.280 0.431 1.00 86.88 91 ARG A O 1
ATOM 738 N N . SER A 1 92 ? 7.382 0.965 2.068 1.00 81.69 92 SER A N 1
ATOM 739 C CA . SER A 1 92 ? 7.958 2.245 1.681 1.00 81.69 92 SER A CA 1
ATOM 740 C C . SER A 1 92 ? 9.486 2.187 1.676 1.00 81.69 92 SER A C 1
ATOM 742 O O . SER A 1 92 ? 10.119 1.341 2.312 1.00 81.69 92 SER A O 1
ATOM 744 N N . TYR A 1 93 ? 10.102 3.120 0.956 1.00 79.19 93 TYR A N 1
ATOM 745 C CA . TYR A 1 93 ? 11.556 3.223 0.930 1.00 79.19 93 TYR A CA 1
ATOM 746 C C . TYR A 1 93 ? 12.153 3.416 2.334 1.00 79.19 93 TYR A C 1
ATOM 748 O O . TYR A 1 93 ? 13.134 2.759 2.664 1.00 79.19 93 TYR A O 1
ATOM 756 N N . SER A 1 94 ? 11.520 4.241 3.178 1.00 80.38 94 SER A N 1
ATOM 757 C CA . SER A 1 94 ? 11.958 4.473 4.563 1.00 80.38 94 SER A CA 1
ATOM 758 C C . SER A 1 94 ? 11.873 3.213 5.430 1.00 80.38 94 SER A C 1
ATOM 760 O O . SER A 1 94 ? 12.769 2.944 6.223 1.00 80.38 94 SER A O 1
ATOM 762 N N . GLU A 1 95 ? 10.836 2.389 5.264 1.00 83.88 95 GLU A N 1
ATOM 763 C CA . GLU A 1 95 ? 10.764 1.095 5.960 1.00 83.88 95 GLU A CA 1
ATOM 764 C C . GLU A 1 95 ? 11.870 0.141 5.503 1.00 83.88 95 GLU A C 1
ATOM 766 O O . GLU A 1 95 ? 12.362 -0.664 6.290 1.00 83.88 95 GLU A O 1
ATOM 771 N N . ARG A 1 96 ? 12.283 0.232 4.235 1.00 79.56 96 ARG A N 1
ATOM 772 C CA . ARG A 1 96 ? 13.359 -0.596 3.679 1.00 79.56 96 ARG A CA 1
ATOM 773 C C . ARG A 1 96 ? 14.754 -0.113 4.069 1.00 79.56 96 ARG A C 1
ATOM 775 O O . ARG A 1 96 ? 15.645 -0.949 4.135 1.00 79.56 96 ARG A O 1
ATOM 782 N N . SER A 1 97 ? 14.949 1.180 4.328 1.00 80.62 97 SER A N 1
ATOM 783 C CA . SER A 1 97 ? 16.250 1.743 4.717 1.00 80.62 97 SER A CA 1
ATOM 784 C C . SER A 1 97 ? 16.625 1.482 6.178 1.00 80.62 97 SER A C 1
ATOM 786 O O . SER A 1 97 ? 17.730 1.810 6.583 1.00 80.62 97 SER A O 1
ATOM 788 N N . LYS A 1 98 ? 15.707 0.935 6.982 1.00 80.12 98 LYS A N 1
ATOM 789 C CA . LYS A 1 98 ? 15.927 0.571 8.394 1.00 80.12 98 LYS A CA 1
ATOM 790 C C . LYS A 1 98 ? 16.511 -0.842 8.568 1.00 80.12 98 LYS A C 1
ATOM 792 O O . LYS A 1 98 ? 16.438 -1.391 9.664 1.00 80.12 98 LYS A O 1
ATOM 797 N N . LYS A 1 99 ? 17.000 -1.446 7.484 1.00 57.16 99 LYS A N 1
ATOM 798 C CA . LYS A 1 99 ? 17.630 -2.769 7.462 1.00 57.16 99 LYS A CA 1
ATOM 799 C C . LYS A 1 99 ? 19.139 -2.651 7.386 1.00 57.16 99 LYS A C 1
ATOM 801 O O . LYS A 1 99 ? 19.596 -1.753 6.649 1.00 57.16 99 LYS A O 1
#

Organism: NCBI:txid1975071

Solvent-accessible surface area (backbone atoms only — not comparable to full-atom values): 6036 Å² total; per-residue (Å²): 135,67,72,71,72,72,63,70,58,76,65,68,90,80,40,98,42,71,68,57,38,51,52,55,41,48,60,53,45,79,74,29,69,68,56,44,66,71,71,50,49,74,66,57,49,48,54,52,52,52,51,52,51,49,48,52,41,50,74,73,65,52,53,64,73,54,50,24,67,77,67,74,44,55,63,64,59,51,51,40,49,58,50,16,69,79,67,78,48,85,59,56,71,71,69,59,67,76,110

InterPro domains:
  IPR010921 Trp repressor/replication initiator [SSF48295] (31-86)
  IPR038116 TrpR-like superfamily [G3DSA:1.10.1270.10] (24-99)

Foldseek 3Di:
DDVVLVVPQDDPVVDPDPVVSVVSNVVSCVVDPPNCVVPPDPVNVLLVVLLVQLLVCVVVVDDLVVSCVVSVDDSQSSVQSVVCVVVVHGDDPVRVVVD

Mean predicted aligned error: 5.66 Å

pLDDT: mean 89.44, std 10.46, range [53.81, 98.06]

Sequence (99 aa):
MNKKQLMGLPSIDKYSSRKEWESACWQKILKSDELLRLLVTSHEQHNLVMRAAALKELISGKGPRQISRELFISLQTIGVVKKSMNENIYRSYSERSKK

Nearest PDB structures (foldseek):
  3g1c-assembly1_A-2  TM=7.574E-01  e=6.647E-01  Lachnospira eligens ATCC 27750
  3frw-assembly2_D  TM=8.275E-01  e=1.112E+00  Blautia obeum ATCC 29174
  3kor-assembly1_A  TM=7.312E-01  e=1.178E+00  Staphylococcus aureus subsp. aureus USA300_TCH1516
  3frw-assembly1_A  TM=7.654E-01  e=1.660E+00  Blautia obeum ATCC 29174

Secondary structure (DSSP, 8-state):
--HHHHTTSPPGGGSSSHHHHHHHHHHHHTT-HHHHHHHS-HHHHHHHHHHHHHHHHHHTT--HHHHHHHH---HHHHHHHHHHHHHTS---HHHHTT-

Radius of gyration: 17.05 Å; Cα contacts (8 Å, |Δi|>4): 59; chains: 1; bounding box: 43×24×45 Å